Protein AF-A0A2A3SZX1-F1 (afdb_monomer)

Foldseek 3Di:
DPPDWDKDWDW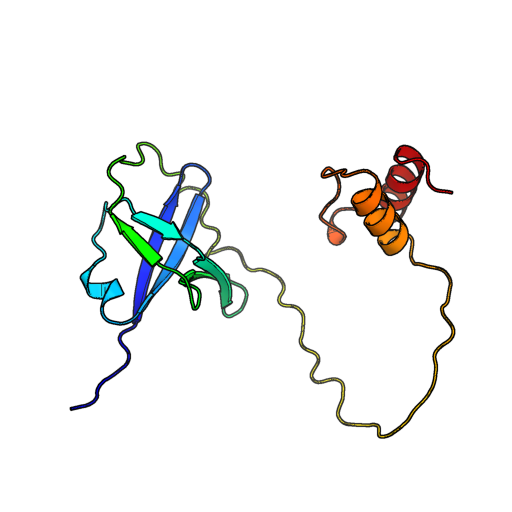DFAQVEIEIEIDIDVRVVVDDPQFDKDKDQWDWDQDQQFTYIYADPPMDIDGDPDGGPDGDHVDYRRPDGHDDDPPDPPDPDDDDDDDDDDDDDDLVRLLVVLCVVVVDDPDDDPVPADSVNSVVSCVVSPHD

Structure (mmCIF, N/CA/C/O backbone):
data_AF-A0A2A3SZX1-F1
#
_entry.id   AF-A0A2A3SZX1-F1
#
loop_
_atom_site.group_PDB
_atom_site.id
_atom_site.type_symbol
_atom_site.label_atom_id
_atom_site.label_alt_id
_atom_site.label_comp_id
_atom_site.label_asym_id
_atom_site.label_entity_id
_atom_site.label_seq_id
_atom_site.pdbx_PDB_ins_code
_atom_site.Cartn_x
_atom_site.Cartn_y
_atom_site.Cartn_z
_atom_site.occupancy
_atom_site.B_iso_or_equiv
_atom_site.auth_seq_id
_atom_site.auth_comp_id
_atom_site.auth_asym_id
_atom_site.auth_atom_id
_atom_site.pdbx_PDB_model_num
ATOM 1 N N . MET A 1 1 ? 15.954 5.224 24.414 1.00 40.31 1 MET A N 1
ATOM 2 C CA . MET A 1 1 ? 14.793 4.440 23.963 1.00 40.31 1 MET A CA 1
ATOM 3 C C . MET A 1 1 ? 14.817 4.562 22.467 1.00 40.31 1 MET A C 1
ATOM 5 O O . MET A 1 1 ? 14.771 5.684 21.977 1.00 40.31 1 MET A O 1
ATOM 9 N N . ASP A 1 2 ? 15.075 3.464 21.773 1.00 48.06 2 ASP A N 1
ATOM 10 C CA . ASP A 1 2 ? 15.105 3.470 20.320 1.00 48.06 2 ASP A CA 1
ATOM 11 C C . ASP A 1 2 ? 13.712 3.904 19.866 1.00 48.06 2 ASP A C 1
ATOM 13 O O . ASP A 1 2 ? 12.742 3.185 20.092 1.00 48.06 2 ASP A O 1
ATOM 17 N N . ASN A 1 3 ? 13.585 5.098 19.282 1.00 50.97 3 ASN A N 1
ATOM 18 C CA . ASN A 1 3 ? 12.372 5.504 18.568 1.00 50.97 3 ASN A CA 1
ATOM 19 C C . ASN A 1 3 ? 12.332 4.711 17.251 1.00 50.97 3 ASN A C 1
ATOM 21 O O . ASN A 1 3 ? 12.455 5.272 16.161 1.00 50.97 3 ASN A O 1
ATOM 25 N N . GLY A 1 4 ? 12.319 3.383 17.382 1.00 63.00 4 GLY A N 1
ATOM 26 C CA . GLY A 1 4 ? 12.406 2.425 16.303 1.00 63.00 4 GLY A CA 1
ATOM 27 C C . GLY A 1 4 ? 11.214 2.618 15.393 1.00 63.00 4 GLY A C 1
ATOM 28 O O . GLY A 1 4 ? 10.076 2.687 15.847 1.00 63.00 4 GLY A O 1
ATOM 29 N N . THR A 1 5 ? 11.490 2.745 14.104 1.00 80.00 5 THR A N 1
ATOM 30 C CA . THR A 1 5 ? 10.435 2.812 13.109 1.00 80.00 5 THR A CA 1
ATOM 31 C C . THR A 1 5 ? 9.696 1.479 13.111 1.00 80.00 5 THR A C 1
ATOM 33 O O . THR A 1 5 ? 10.282 0.449 12.776 1.00 80.00 5 THR A O 1
ATOM 36 N N . MET A 1 6 ? 8.436 1.493 13.542 1.00 87.88 6 MET A N 1
ATOM 37 C CA . MET A 1 6 ? 7.592 0.304 13.544 1.00 87.88 6 MET A CA 1
ATOM 38 C C . MET A 1 6 ? 6.995 0.141 12.155 1.00 87.88 6 MET A C 1
ATOM 40 O O . MET A 1 6 ? 6.475 1.098 11.583 1.00 87.88 6 MET A O 1
ATOM 44 N N . ILE A 1 7 ? 7.095 -1.067 11.614 1.00 91.56 7 ILE A N 1
ATOM 45 C CA . ILE A 1 7 ? 6.497 -1.428 10.334 1.00 91.56 7 ILE A CA 1
ATOM 46 C C . ILE A 1 7 ? 5.686 -2.687 10.572 1.00 91.56 7 ILE A C 1
ATOM 48 O O . ILE A 1 7 ? 6.198 -3.664 11.121 1.00 91.56 7 ILE A O 1
ATOM 52 N N . CYS A 1 8 ? 4.441 -2.669 10.134 1.00 92.69 8 CYS A N 1
ATOM 53 C CA . CYS A 1 8 ? 3.592 -3.843 10.090 1.00 92.69 8 CYS A CA 1
ATOM 54 C C . CYS A 1 8 ? 3.033 -3.997 8.678 1.00 92.69 8 CYS A C 1
ATOM 56 O O . CYS A 1 8 ? 2.902 -3.034 7.921 1.00 92.69 8 CYS A O 1
ATOM 58 N N . GLU A 1 9 ? 2.733 -5.234 8.312 1.00 94.19 9 GLU A N 1
ATOM 59 C CA . GLU A 1 9 ? 2.155 -5.567 7.019 1.00 94.19 9 GLU A CA 1
ATOM 60 C C . GLU A 1 9 ? 0.758 -6.139 7.231 1.00 94.19 9 GLU A C 1
ATOM 62 O O . GLU A 1 9 ? 0.526 -6.913 8.160 1.00 94.19 9 GLU A O 1
ATOM 67 N N . GLY A 1 10 ? -0.169 -5.753 6.359 1.00 94.56 10 GLY A N 1
ATOM 68 C CA . GLY A 1 10 ? -1.527 -6.275 6.342 1.00 94.56 10 GLY A CA 1
ATOM 69 C C . GLY A 1 10 ? -1.955 -6.616 4.924 1.00 94.56 10 GLY A C 1
ATOM 70 O O . GLY A 1 10 ? -1.587 -5.929 3.969 1.00 94.56 10 GLY A O 1
ATOM 71 N N . LEU A 1 11 ? -2.739 -7.683 4.789 1.00 95.44 11 LEU A N 1
ATOM 72 C CA . LEU A 1 11 ? -3.411 -7.996 3.536 1.00 95.44 11 LEU A CA 1
ATOM 73 C C . LEU A 1 11 ? -4.642 -7.095 3.418 1.00 95.44 11 LEU A C 1
ATOM 75 O O . LEU A 1 11 ? -5.555 -7.180 4.237 1.00 95.44 11 LEU A O 1
ATOM 79 N N . VAL A 1 12 ? -4.655 -6.231 2.408 1.00 94.75 12 VAL A N 1
ATOM 80 C CA . VAL A 1 12 ? -5.797 -5.367 2.090 1.00 94.75 12 VAL A CA 1
ATOM 81 C C . VAL A 1 12 ? -6.382 -5.786 0.750 1.00 94.75 12 VAL A C 1
ATOM 83 O O . VAL A 1 12 ? -5.667 -6.315 -0.101 1.00 94.75 12 VAL A O 1
ATOM 86 N N . GLY A 1 13 ? -7.676 -5.565 0.545 1.00 93.81 13 GLY A N 1
ATOM 87 C CA . GLY A 1 13 ? -8.317 -5.932 -0.709 1.00 93.81 13 GLY A CA 1
ATOM 88 C C . GLY A 1 13 ? -9.681 -5.303 -0.910 1.00 93.81 13 GLY A C 1
ATOM 89 O O . GLY A 1 13 ? -10.288 -4.779 0.024 1.00 93.81 13 GLY A O 1
ATOM 90 N N . ASP A 1 14 ? -10.126 -5.376 -2.155 1.00 92.81 14 ASP A N 1
ATOM 91 C CA . ASP A 1 14 ? -11.404 -4.881 -2.652 1.00 92.81 14 ASP A CA 1
ATOM 92 C C . ASP A 1 14 ? -12.065 -5.941 -3.556 1.00 92.81 14 ASP A C 1
ATOM 94 O O . ASP A 1 14 ? -11.666 -7.114 -3.585 1.00 92.81 14 ASP A O 1
ATOM 98 N N . GLU A 1 15 ? -13.092 -5.551 -4.308 1.00 92.88 15 GLU A N 1
ATOM 99 C CA . GLU A 1 15 ? -13.777 -6.426 -5.260 1.00 92.88 15 GLU A CA 1
ATOM 100 C C . GLU A 1 15 ? -12.879 -6.941 -6.406 1.00 92.88 15 GLU A C 1
ATOM 102 O O . GLU A 1 15 ? -13.228 -7.916 -7.082 1.00 92.88 15 GLU A O 1
ATOM 107 N N . THR A 1 16 ? -11.723 -6.313 -6.638 1.00 92.12 16 THR A N 1
ATOM 108 C CA . THR A 1 16 ? -10.806 -6.626 -7.740 1.00 92.12 16 THR A CA 1
ATOM 109 C C . THR A 1 16 ? -9.724 -7.614 -7.316 1.00 92.12 16 THR A C 1
ATOM 111 O O . THR A 1 16 ? -9.367 -8.502 -8.099 1.00 92.12 16 THR A O 1
ATOM 114 N N . GLY A 1 17 ? -9.211 -7.493 -6.093 1.00 93.06 17 GLY A N 1
ATOM 115 C CA . GLY A 1 17 ? -8.166 -8.375 -5.586 1.00 93.06 17 GLY A CA 1
ATOM 116 C C . GLY A 1 17 ? -7.623 -7.963 -4.224 1.00 93.06 17 GLY A C 1
ATOM 117 O O . GLY A 1 17 ? -8.147 -7.075 -3.556 1.00 93.06 17 GLY A O 1
ATOM 118 N N . THR A 1 18 ? -6.532 -8.609 -3.828 1.00 96.25 18 THR A N 1
ATOM 119 C CA . THR A 1 18 ? -5.795 -8.341 -2.597 1.00 96.25 18 THR A CA 1
ATOM 120 C C . THR A 1 18 ? -4.346 -7.961 -2.888 1.00 96.25 18 THR A C 1
ATOM 122 O O . THR A 1 18 ? -3.776 -8.271 -3.940 1.00 96.25 18 THR A O 1
ATOM 125 N N . VAL A 1 19 ? -3.739 -7.235 -1.956 1.00 96.38 19 VAL A N 1
ATOM 126 C CA . VAL A 1 19 ? -2.343 -6.804 -2.008 1.00 96.38 19 VAL A CA 1
ATOM 127 C C . VAL A 1 19 ? -1.840 -6.548 -0.591 1.00 96.38 19 VAL A C 1
ATOM 129 O O . VAL A 1 19 ? -2.585 -6.112 0.284 1.00 96.38 19 VAL A O 1
ATOM 132 N N . ILE A 1 20 ? -0.559 -6.810 -0.348 1.00 96.75 20 ILE A N 1
ATOM 133 C CA . ILE A 1 20 ? 0.075 -6.469 0.924 1.00 96.75 20 ILE A CA 1
ATOM 134 C C . ILE A 1 20 ? 0.315 -4.957 0.985 1.00 96.75 20 ILE A C 1
ATOM 136 O O . ILE A 1 20 ? 0.969 -4.377 0.109 1.00 96.75 20 ILE A O 1
ATOM 140 N N . MET A 1 21 ? -0.183 -4.334 2.049 1.00 96.00 21 MET A N 1
ATOM 141 C CA . MET A 1 21 ? 0.092 -2.948 2.406 1.00 96.00 21 MET A CA 1
ATOM 142 C C . MET A 1 21 ? 1.014 -2.887 3.626 1.00 96.00 21 MET A C 1
ATOM 144 O O . MET A 1 21 ? 0.819 -3.612 4.600 1.00 96.00 21 MET A O 1
ATOM 148 N N . SER A 1 22 ? 2.013 -2.010 3.566 1.00 94.75 22 SER A N 1
ATOM 149 C CA . SER A 1 22 ? 2.903 -1.704 4.684 1.00 94.75 22 SER A CA 1
ATOM 150 C C . SER A 1 22 ? 2.426 -0.439 5.396 1.00 94.75 22 SER A C 1
ATOM 152 O O . SER A 1 22 ? 2.274 0.610 4.760 1.00 94.75 22 SER A O 1
ATOM 154 N N . PHE A 1 23 ? 2.247 -0.539 6.709 1.00 93.81 23 PHE A N 1
ATOM 155 C CA . PHE A 1 23 ? 1.856 0.546 7.605 1.00 93.81 23 PHE A CA 1
ATOM 156 C C . PHE A 1 23 ? 3.031 0.925 8.507 1.00 93.81 23 PHE A C 1
ATOM 158 O O . PHE A 1 23 ? 3.850 0.072 8.866 1.00 93.81 23 PHE A O 1
ATOM 165 N N . TRP A 1 24 ? 3.117 2.203 8.865 1.00 92.06 24 TRP A N 1
ATOM 166 C CA . TRP A 1 24 ? 4.242 2.773 9.600 1.00 92.06 24 TRP A CA 1
ATOM 167 C C . TRP A 1 24 ? 3.805 3.423 10.914 1.00 92.06 24 TRP A C 1
ATOM 169 O O . TRP A 1 24 ? 2.888 4.241 10.938 1.00 92.06 24 TRP A O 1
ATOM 179 N N . ASN A 1 25 ? 4.537 3.135 11.993 1.00 91.62 25 ASN A N 1
ATOM 180 C CA . ASN A 1 25 ? 4.369 3.741 13.319 1.00 91.62 25 ASN A CA 1
ATOM 181 C C . ASN A 1 25 ? 2.900 3.706 13.783 1.00 91.62 25 ASN A C 1
ATOM 183 O O . ASN A 1 25 ? 2.321 2.628 13.882 1.00 91.62 25 ASN A O 1
ATOM 187 N N . ASP A 1 26 ? 2.297 4.872 14.012 1.00 90.81 26 ASP A N 1
ATOM 188 C CA . ASP A 1 26 ? 0.918 5.056 14.475 1.00 90.81 26 ASP A CA 1
ATOM 189 C C . ASP A 1 26 ? -0.124 4.391 13.555 1.00 90.81 26 ASP A C 1
ATOM 191 O O . ASP A 1 26 ? -1.206 4.013 14.002 1.00 90.81 26 ASP A O 1
ATOM 195 N N . GLU A 1 27 ? 0.186 4.203 12.266 1.00 90.56 27 GLU A N 1
ATOM 196 C CA . GLU A 1 27 ? -0.700 3.496 11.335 1.00 90.56 27 GLU A CA 1
ATOM 197 C C . GLU A 1 27 ? -0.898 2.035 11.752 1.00 90.56 27 GLU A C 1
ATOM 199 O O . GLU A 1 27 ? -1.991 1.506 11.575 1.00 90.56 27 GLU A O 1
ATOM 204 N N . CYS A 1 28 ? 0.121 1.405 12.348 1.00 91.94 28 CYS A N 1
ATOM 205 C CA . CYS A 1 28 ? 0.036 0.034 12.848 1.00 91.94 28 CYS A CA 1
ATOM 206 C C . CYS A 1 28 ? -0.908 -0.114 14.036 1.00 91.94 28 CYS A C 1
ATOM 208 O O . CYS A 1 28 ? -1.499 -1.173 14.213 1.00 91.94 28 CYS A O 1
ATOM 210 N N . GLU A 1 29 ? -1.054 0.937 14.839 1.00 90.06 29 GLU A N 1
ATOM 211 C CA . GLU A 1 29 ? -1.988 0.952 15.965 1.00 90.06 29 GLU A CA 1
ATOM 212 C C . GLU A 1 29 ? -3.419 1.262 15.507 1.00 90.06 29 GLU A C 1
ATOM 214 O O . GLU A 1 29 ? -4.382 0.897 16.175 1.00 90.06 29 GLU A O 1
ATOM 219 N N . ALA A 1 30 ? -3.570 1.932 14.360 1.00 88.81 30 ALA A N 1
ATOM 220 C CA . ALA A 1 30 ? -4.864 2.339 13.822 1.00 88.81 30 ALA A CA 1
ATOM 221 C C . ALA A 1 30 ? -5.567 1.256 12.983 1.00 88.81 30 ALA A C 1
ATOM 223 O O . ALA A 1 30 ? -6.768 1.383 12.722 1.00 88.81 30 ALA A O 1
ATOM 224 N N . VAL A 1 31 ? -4.841 0.235 12.518 1.00 90.81 31 VAL A N 1
ATOM 225 C CA . VAL A 1 31 ? -5.392 -0.843 11.684 1.00 90.81 31 VAL A CA 1
ATOM 226 C C . VAL A 1 31 ? -5.769 -2.073 12.498 1.00 90.81 31 VAL A C 1
ATOM 228 O O . VAL A 1 31 ? -5.057 -2.498 13.399 1.00 90.81 31 VAL A O 1
ATOM 231 N N . GLU A 1 32 ? -6.890 -2.685 12.122 1.00 90.88 32 GLU A N 1
ATOM 232 C CA . GLU A 1 32 ? -7.403 -3.916 12.720 1.00 90.88 32 GLU A CA 1
ATOM 233 C C . GLU A 1 32 ? -7.950 -4.837 11.623 1.00 90.88 32 GLU A C 1
ATOM 235 O O . GLU A 1 32 ? -8.369 -4.385 10.553 1.00 90.88 32 GLU A O 1
ATOM 240 N N . ASN A 1 33 ? -7.986 -6.143 11.890 1.00 90.88 33 ASN A N 1
ATOM 241 C CA . ASN A 1 33 ? -8.563 -7.107 10.954 1.00 90.88 33 ASN A CA 1
ATOM 242 C C . ASN A 1 33 ? -10.059 -6.833 10.736 1.00 90.88 33 ASN A C 1
ATOM 244 O O . ASN A 1 33 ? -10.812 -6.637 11.688 1.00 90.88 33 ASN A O 1
ATOM 248 N N . GLY A 1 34 ? -10.494 -6.850 9.474 1.00 89.19 34 GLY A N 1
ATOM 249 C CA . GLY A 1 34 ? -11.880 -6.554 9.093 1.00 89.19 34 GLY A CA 1
ATOM 250 C C . GLY A 1 34 ? -12.225 -5.060 9.058 1.00 89.19 34 GLY A C 1
ATOM 251 O O . GLY A 1 34 ? -13.372 -4.702 8.792 1.00 89.19 34 GLY A O 1
ATOM 252 N N . LEU A 1 35 ? -11.255 -4.173 9.300 1.00 90.31 35 LEU A N 1
ATOM 253 C CA . LEU A 1 35 ? -11.444 -2.736 9.168 1.00 90.31 35 LEU A CA 1
ATOM 254 C C . LEU A 1 35 ? -11.505 -2.326 7.692 1.00 90.31 35 LEU A C 1
ATOM 256 O O . LEU A 1 35 ? -10.581 -2.583 6.925 1.00 90.31 35 LEU A O 1
ATOM 260 N N . THR A 1 36 ? -12.554 -1.601 7.307 1.00 93.19 36 THR A N 1
ATOM 261 C CA . THR A 1 36 ? -12.588 -0.913 6.012 1.00 93.19 36 THR A CA 1
ATOM 262 C C . THR A 1 36 ? -11.954 0.469 6.141 1.00 93.19 36 THR A C 1
ATOM 264 O O . THR A 1 36 ? -12.350 1.276 6.990 1.00 93.19 36 THR A O 1
ATOM 267 N N . ILE A 1 37 ? -10.963 0.744 5.294 1.00 93.00 37 ILE A N 1
ATOM 268 C CA . ILE A 1 37 ? -10.190 1.986 5.303 1.00 93.00 37 ILE A CA 1
ATOM 269 C C . ILE A 1 37 ? -10.284 2.703 3.957 1.00 93.00 37 ILE A C 1
ATOM 271 O O . ILE A 1 37 ? -10.153 2.093 2.902 1.00 93.00 37 ILE A O 1
ATOM 275 N N . ASP A 1 38 ? -10.456 4.020 4.009 1.00 93.00 38 ASP A N 1
ATOM 276 C CA . ASP A 1 38 ? -10.324 4.903 2.859 1.00 93.00 38 ASP A CA 1
ATOM 277 C C . ASP A 1 38 ? -8.879 5.402 2.795 1.00 93.00 38 ASP A C 1
ATOM 279 O O . ASP A 1 38 ? -8.388 6.077 3.710 1.00 93.00 38 ASP A O 1
ATOM 283 N N . LEU A 1 39 ? -8.201 5.085 1.695 1.00 93.62 39 LEU A N 1
ATOM 284 C CA . LEU A 1 39 ? -6.829 5.501 1.433 1.00 93.62 39 LEU A CA 1
ATOM 285 C C . LEU A 1 39 ? -6.802 6.689 0.469 1.00 93.62 39 LEU A C 1
ATOM 287 O O . LEU A 1 39 ? -7.472 6.700 -0.562 1.00 93.62 39 LEU A O 1
ATOM 291 N N . LYS A 1 40 ? -5.972 7.688 0.772 1.00 95.31 40 LYS A N 1
ATOM 292 C CA . LYS A 1 40 ? -5.700 8.832 -0.108 1.00 95.31 40 LYS A CA 1
ATOM 293 C C . LYS A 1 40 ? -4.202 8.933 -0.370 1.00 95.31 40 LYS A C 1
ATOM 295 O O . LYS A 1 40 ? -3.436 8.787 0.572 1.00 95.31 40 LYS A O 1
ATOM 300 N N . ASP A 1 41 ? -3.804 9.209 -1.619 1.00 94.81 41 ASP A N 1
ATOM 301 C CA . ASP A 1 41 ? -2.394 9.283 -2.078 1.00 94.81 41 ASP A CA 1
ATOM 302 C C . ASP A 1 41 ? -1.556 8.068 -1.625 1.00 94.81 41 ASP A C 1
ATOM 304 O O . ASP A 1 41 ? -0.403 8.199 -1.220 1.00 94.81 41 ASP A O 1
ATOM 308 N N . ALA A 1 42 ? -2.144 6.868 -1.678 1.00 95.06 42 ALA A N 1
ATOM 309 C CA . ALA A 1 42 ? -1.403 5.619 -1.536 1.00 95.06 42 ALA A CA 1
ATOM 310 C C . ALA A 1 42 ? -0.611 5.325 -2.819 1.00 95.06 42 ALA A C 1
ATOM 312 O O . ALA A 1 42 ? -1.018 5.698 -3.923 1.00 95.06 42 ALA A O 1
ATOM 313 N N . ARG A 1 43 ? 0.536 4.663 -2.679 1.00 94.31 43 ARG A N 1
ATOM 314 C CA . ARG A 1 43 ? 1.436 4.325 -3.785 1.00 94.31 43 ARG A CA 1
ATOM 315 C C . ARG A 1 43 ? 1.669 2.831 -3.843 1.00 94.31 43 ARG A C 1
ATOM 317 O O . ARG A 1 43 ? 1.937 2.212 -2.819 1.00 94.31 43 ARG A O 1
ATOM 324 N N . ALA A 1 44 ? 1.621 2.294 -5.057 1.00 93.62 44 ALA A N 1
ATOM 325 C CA . ALA A 1 44 ? 2.086 0.952 -5.354 1.00 93.62 44 ALA A CA 1
ATOM 326 C C . ALA A 1 44 ? 3.584 0.996 -5.682 1.00 93.62 44 ALA A C 1
ATOM 328 O O . ALA A 1 44 ? 4.026 1.784 -6.519 1.00 93.62 44 ALA A O 1
ATOM 329 N N . ASN A 1 45 ? 4.355 0.146 -5.016 1.00 91.81 45 ASN A N 1
ATOM 330 C CA . ASN A 1 45 ? 5.787 -0.029 -5.205 1.00 91.81 45 ASN A CA 1
ATOM 331 C C . ASN A 1 45 ? 6.083 -1.503 -5.492 1.00 91.81 45 ASN A C 1
ATOM 333 O O . ASN A 1 45 ? 5.359 -2.387 -5.037 1.00 91.81 45 ASN A O 1
ATOM 337 N N . LEU A 1 46 ? 7.176 -1.771 -6.205 1.00 91.81 46 LEU A N 1
ATOM 338 C CA . LEU A 1 46 ? 7.697 -3.125 -6.375 1.00 91.81 46 LEU A CA 1
ATOM 339 C C . LEU A 1 46 ? 8.837 -3.351 -5.382 1.00 91.81 46 LEU A C 1
ATOM 341 O O . LEU A 1 46 ? 9.879 -2.699 -5.456 1.00 91.81 46 LEU A O 1
ATOM 345 N N . VAL A 1 4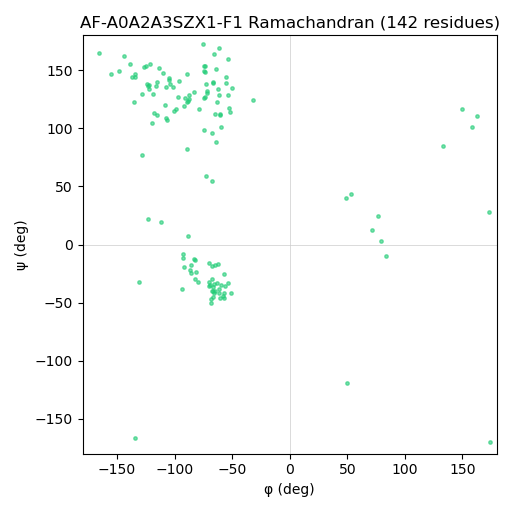7 ? 8.647 -4.286 -4.457 1.00 89.31 47 VAL A N 1
ATOM 346 C CA . VAL A 1 47 ? 9.661 -4.723 -3.499 1.00 89.31 47 VAL A CA 1
ATOM 347 C C . VAL A 1 47 ? 10.115 -6.112 -3.919 1.00 89.31 47 VAL A C 1
ATOM 349 O O . VAL A 1 47 ? 9.372 -7.079 -3.795 1.00 89.31 47 VAL A O 1
ATOM 352 N N . ARG A 1 48 ? 11.349 -6.205 -4.435 1.00 88.12 48 ARG A N 1
ATOM 353 C CA . ARG A 1 48 ? 11.939 -7.465 -4.933 1.00 88.12 48 ARG A CA 1
ATOM 354 C C . ARG A 1 48 ? 11.051 -8.168 -5.972 1.00 88.12 48 ARG A C 1
ATOM 356 O O . ARG A 1 48 ? 10.859 -9.369 -5.897 1.00 88.12 48 ARG A O 1
ATOM 363 N N . GLY A 1 49 ? 10.489 -7.402 -6.906 1.00 90.25 49 GLY A N 1
ATOM 364 C CA . GLY A 1 49 ? 9.607 -7.928 -7.952 1.00 90.25 49 GLY A CA 1
ATOM 365 C C . GLY A 1 49 ? 8.147 -8.093 -7.533 1.00 90.25 49 GLY A C 1
ATOM 366 O O . GLY A 1 49 ? 7.308 -8.261 -8.401 1.00 90.25 49 GLY A O 1
ATOM 367 N N . HIS A 1 50 ? 7.800 -7.955 -6.254 1.00 93.00 50 HIS A N 1
ATOM 368 C CA . HIS A 1 50 ? 6.421 -8.113 -5.792 1.00 93.00 50 HIS A CA 1
ATOM 369 C C . HIS A 1 50 ? 5.764 -6.778 -5.472 1.00 93.00 50 HIS A C 1
ATOM 371 O O . HIS A 1 50 ? 6.393 -5.885 -4.897 1.00 93.00 50 HIS A O 1
ATOM 377 N N . MET A 1 51 ? 4.481 -6.636 -5.796 1.00 94.00 51 MET A N 1
ATOM 378 C CA . MET A 1 51 ? 3.764 -5.400 -5.507 1.00 94.00 51 MET A CA 1
ATOM 379 C C . MET A 1 51 ? 3.476 -5.244 -4.009 1.00 94.00 51 MET A C 1
ATOM 381 O O . MET A 1 51 ? 3.092 -6.190 -3.317 1.00 94.00 51 MET A O 1
ATOM 385 N N . ARG A 1 52 ? 3.667 -4.024 -3.513 1.00 95.50 52 ARG A N 1
ATOM 386 C CA . ARG A 1 52 ? 3.348 -3.571 -2.158 1.00 95.50 52 ARG A CA 1
ATOM 387 C C . ARG A 1 52 ? 2.702 -2.197 -2.224 1.00 95.50 52 ARG A C 1
ATOM 389 O O . ARG A 1 52 ? 3.098 -1.376 -3.051 1.00 95.50 52 ARG A O 1
ATOM 396 N N . ILE A 1 53 ? 1.746 -1.925 -1.344 1.00 95.94 53 ILE A N 1
ATOM 397 C CA . ILE A 1 53 ? 1.156 -0.590 -1.193 1.00 95.94 53 ILE A CA 1
ATOM 398 C C . ILE A 1 53 ? 1.684 0.070 0.081 1.00 95.94 53 ILE A C 1
ATOM 400 O O . ILE A 1 53 ? 1.894 -0.588 1.093 1.00 95.94 53 ILE A O 1
ATOM 404 N N . SER A 1 54 ? 1.900 1.380 0.045 1.00 95.12 54 SER A N 1
ATOM 405 C CA . SER A 1 54 ? 2.146 2.190 1.240 1.00 95.12 54 SER A CA 1
ATOM 406 C C . SER A 1 54 ? 1.509 3.567 1.083 1.00 95.12 54 SER A C 1
ATOM 408 O O . SER A 1 54 ? 1.231 4.009 -0.037 1.00 95.12 54 SER A O 1
ATOM 410 N N . LEU A 1 55 ? 1.313 4.295 2.181 1.00 94.94 55 LEU A N 1
ATOM 411 C CA . LEU A 1 55 ? 0.911 5.696 2.084 1.00 94.94 55 LEU A CA 1
ATOM 412 C C . LEU A 1 55 ? 2.032 6.548 1.470 1.00 94.94 55 LEU A C 1
ATOM 414 O O . LEU A 1 55 ? 3.222 6.351 1.721 1.00 94.94 55 LEU A O 1
ATOM 418 N N . GLY A 1 56 ? 1.648 7.481 0.600 1.00 91.50 56 GLY A N 1
ATOM 419 C CA . GLY A 1 56 ? 2.545 8.492 0.061 1.00 91.50 56 GLY A CA 1
ATOM 420 C C . GLY A 1 56 ? 2.848 9.588 1.084 1.00 91.50 56 GLY A C 1
ATOM 421 O O . GLY A 1 56 ? 2.228 9.684 2.136 1.00 91.50 56 GLY A O 1
ATOM 422 N N . LYS A 1 57 ? 3.779 10.486 0.742 1.00 89.62 57 LYS A N 1
ATOM 423 C CA . LYS A 1 57 ? 4.174 11.630 1.592 1.00 89.62 57 LYS A CA 1
ATOM 424 C C . LYS A 1 57 ? 2.996 12.516 2.035 1.00 89.62 57 LYS A C 1
ATOM 426 O O . LYS A 1 57 ? 3.054 13.113 3.105 1.00 89.62 57 LYS A O 1
ATOM 431 N N . HIS A 1 58 ? 1.972 12.646 1.194 1.00 93.19 58 HIS A N 1
ATOM 432 C CA . HIS A 1 58 ? 0.745 13.390 1.497 1.00 93.19 58 HIS A CA 1
ATOM 433 C C . HIS A 1 58 ? -0.455 12.447 1.631 1.00 93.19 58 HIS A C 1
ATOM 435 O O . HIS A 1 58 ? -1.608 12.869 1.503 1.00 93.19 58 HIS A O 1
ATOM 441 N N . GLY A 1 59 ? -0.160 11.167 1.855 1.00 92.81 59 GLY A N 1
ATOM 442 C CA . GLY A 1 59 ? -1.139 10.127 2.030 1.00 92.81 59 GLY A CA 1
ATOM 443 C C . GLY A 1 59 ? -1.817 10.216 3.382 1.00 92.81 59 GLY A C 1
ATOM 444 O O . GLY A 1 59 ? -1.284 10.759 4.347 1.00 92.81 59 GLY A O 1
ATOM 445 N N . SER A 1 60 ? -3.037 9.705 3.432 1.00 93.19 60 SER A N 1
ATOM 446 C CA . SER A 1 60 ? -3.770 9.562 4.684 1.00 93.19 60 SER A CA 1
ATOM 447 C C . SER A 1 60 ? -4.677 8.349 4.605 1.00 93.19 60 SER A C 1
ATOM 449 O O . SER A 1 60 ? -5.185 8.023 3.530 1.00 93.19 60 SER A O 1
ATOM 451 N N . MET A 1 61 ? -4.896 7.731 5.756 1.00 93.75 61 MET A N 1
ATOM 452 C CA . MET A 1 61 ? -5.821 6.626 5.953 1.00 93.75 61 MET A CA 1
ATOM 453 C C . MET A 1 61 ? -6.918 7.077 6.913 1.00 93.75 61 MET A C 1
ATOM 455 O O . MET A 1 61 ? -6.644 7.744 7.914 1.00 93.75 61 MET A O 1
ATOM 459 N N . LYS A 1 62 ? -8.170 6.742 6.605 1.00 93.19 62 LYS A N 1
ATOM 460 C CA . LYS A 1 62 ? -9.316 6.993 7.485 1.00 93.19 62 LYS A CA 1
ATOM 461 C C . LYS A 1 62 ? -10.185 5.754 7.562 1.00 93.19 62 LYS A C 1
ATOM 463 O O . LYS A 1 62 ? -10.340 5.053 6.574 1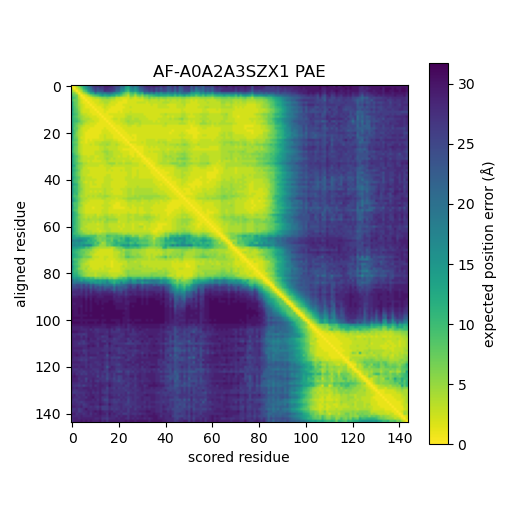.00 93.19 62 LYS A O 1
ATOM 468 N N . LYS A 1 63 ? -10.804 5.520 8.716 1.00 91.75 63 LYS A N 1
ATOM 469 C CA . LYS A 1 63 ? -11.840 4.493 8.840 1.00 91.75 63 LYS A CA 1
ATOM 470 C C . LYS A 1 63 ? -13.027 4.869 7.955 1.00 91.75 63 LYS A C 1
ATOM 472 O O . LYS A 1 63 ? -13.595 5.953 8.121 1.00 91.75 63 LYS A O 1
ATOM 477 N N . SER A 1 64 ? -13.380 3.981 7.033 1.00 89.62 64 SER A N 1
ATOM 478 C CA . SER A 1 64 ? -14.549 4.170 6.184 1.00 89.62 64 SER A CA 1
ATOM 479 C C . SER A 1 64 ? -15.823 3.937 6.995 1.00 89.62 64 SER A C 1
ATOM 481 O O . SER A 1 64 ? -15.846 3.154 7.948 1.00 89.62 64 SER A O 1
ATOM 483 N N . LYS A 1 65 ? -16.894 4.651 6.642 1.00 82.62 65 LYS A N 1
ATOM 484 C CA . LYS A 1 65 ? -18.230 4.436 7.231 1.00 82.62 65 LYS A CA 1
ATOM 485 C C . LYS A 1 65 ? -19.002 3.340 6.499 1.00 82.62 65 LYS A C 1
ATOM 487 O O . LYS A 1 65 ? -19.907 2.747 7.074 1.00 82.62 65 LYS A O 1
ATOM 492 N N . SER A 1 66 ? -18.653 3.116 5.239 1.00 77.44 66 SER A N 1
ATOM 493 C CA . SER A 1 66 ? -19.159 2.046 4.390 1.00 77.44 66 SER A CA 1
ATOM 494 C C . SER A 1 66 ? -18.246 0.836 4.524 1.00 77.44 66 SER A C 1
ATOM 496 O O . SER A 1 66 ? -17.038 0.961 4.345 1.00 77.44 66 SER A O 1
ATOM 498 N N . GLY A 1 67 ? -18.820 -0.319 4.852 1.00 74.88 67 GLY A N 1
ATOM 499 C CA . GLY A 1 67 ? -18.103 -1.586 4.758 1.00 74.88 67 GLY A CA 1
ATOM 500 C C . GLY A 1 67 ? -17.962 -2.020 3.300 1.00 74.88 67 GLY A C 1
ATOM 501 O O . GLY A 1 67 ? -18.795 -1.667 2.464 1.00 74.88 67 GLY A O 1
ATOM 502 N N . LEU A 1 68 ? -16.924 -2.798 3.009 1.00 76.12 68 LEU A N 1
ATOM 503 C CA . LEU A 1 68 ? -16.841 -3.568 1.769 1.00 76.12 68 LEU A CA 1
ATOM 504 C C . LEU A 1 68 ? -17.489 -4.936 2.002 1.00 76.12 68 LEU A C 1
ATOM 506 O O . LEU A 1 68 ? -17.097 -5.660 2.913 1.00 76.12 68 LEU A O 1
ATOM 510 N N . GLU A 1 69 ? -18.494 -5.278 1.196 1.00 73.94 69 GLU A N 1
ATOM 511 C CA . GLU A 1 69 ? -19.234 -6.543 1.334 1.00 73.94 69 GLU A CA 1
ATOM 512 C C . GLU A 1 69 ? -18.569 -7.708 0.592 1.00 73.94 69 GLU A C 1
ATOM 514 O O . GLU A 1 69 ? -18.825 -8.868 0.903 1.00 73.94 69 GLU A O 1
ATOM 519 N N . THR A 1 70 ? -17.732 -7.430 -0.410 1.00 85.69 70 THR A N 1
ATOM 520 C CA . THR A 1 70 ? -17.100 -8.459 -1.245 1.00 85.69 70 THR A CA 1
ATOM 521 C C . THR A 1 70 ? -15.628 -8.142 -1.447 1.00 85.69 70 THR A C 1
ATOM 523 O O . THR A 1 70 ? -15.288 -7.083 -1.964 1.00 85.69 70 THR A O 1
ATOM 526 N N . ILE A 1 71 ? -14.765 -9.085 -1.066 1.00 90.56 71 ILE A N 1
ATOM 527 C CA . ILE A 1 71 ? -13.320 -9.025 -1.295 1.00 90.56 71 ILE A CA 1
ATOM 528 C C . ILE A 1 71 ? -12.935 -10.218 -2.162 1.00 90.56 71 ILE A C 1
ATOM 530 O O . ILE A 1 71 ? -13.297 -11.361 -1.866 1.00 90.56 71 ILE A O 1
ATOM 534 N N . LYS A 1 72 ? -12.201 -9.972 -3.247 1.00 91.00 72 LYS A N 1
ATOM 535 C CA . LYS A 1 72 ? -11.763 -11.035 -4.154 1.00 91.00 72 LYS A CA 1
ATOM 536 C C . LYS A 1 72 ? -10.415 -11.610 -3.724 1.00 91.00 72 LYS A C 1
ATOM 538 O O . LYS A 1 72 ? -9.374 -11.302 -4.294 1.00 91.00 72 LYS A O 1
ATOM 543 N N . GLU A 1 73 ? -10.443 -12.529 -2.767 1.00 89.38 73 GLU A N 1
ATOM 544 C CA . GLU A 1 73 ? -9.228 -13.163 -2.223 1.00 89.38 73 GLU A CA 1
ATOM 545 C C . GLU A 1 73 ? -8.493 -14.081 -3.216 1.00 89.38 73 GLU A C 1
ATOM 547 O O . GLU A 1 73 ? -7.306 -14.345 -3.052 1.00 89.38 73 GLU A O 1
ATOM 552 N N . SER A 1 74 ? -9.158 -14.533 -4.286 1.00 90.06 74 SER A N 1
ATOM 553 C CA . SER A 1 74 ? -8.554 -15.409 -5.306 1.00 90.06 74 SER A CA 1
ATOM 554 C C . SER A 1 74 ? -7.422 -14.759 -6.113 1.00 90.06 74 SER A C 1
ATOM 556 O O . SER A 1 74 ? -6.694 -15.460 -6.811 1.00 90.06 74 SER A O 1
ATOM 558 N N . ILE A 1 75 ? -7.323 -13.426 -6.095 1.00 91.69 75 ILE A N 1
ATOM 559 C CA . ILE A 1 75 ? -6.309 -12.671 -6.835 1.00 91.69 75 ILE A CA 1
ATOM 560 C C . ILE A 1 75 ? -5.487 -11.890 -5.824 1.00 91.69 75 ILE A C 1
ATOM 562 O O . ILE A 1 75 ? -5.948 -10.863 -5.341 1.00 91.69 75 ILE A O 1
ATOM 566 N N . ASN A 1 76 ? -4.265 -12.345 -5.554 1.00 93.62 76 ASN A N 1
ATOM 567 C CA . ASN A 1 76 ? -3.307 -11.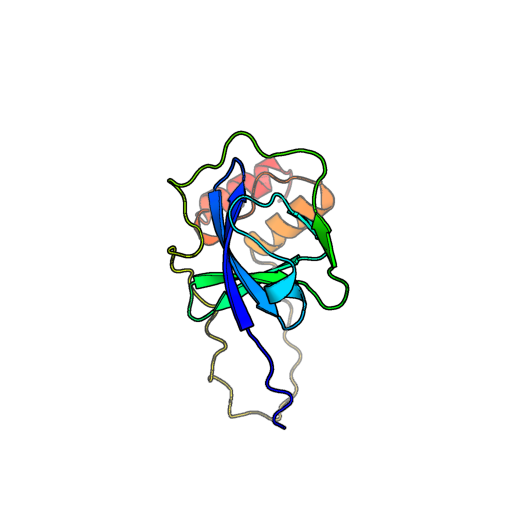605 -4.745 1.00 93.62 76 ASN A CA 1
ATOM 568 C C . ASN A 1 76 ? -2.202 -11.026 -5.6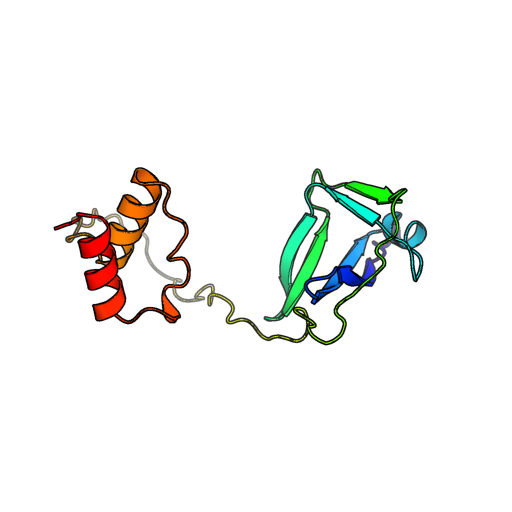33 1.00 93.62 76 ASN A C 1
ATOM 570 O O . ASN A 1 76 ? -1.316 -11.733 -6.112 1.00 93.62 76 ASN A O 1
ATOM 574 N N . LEU A 1 77 ? -2.233 -9.712 -5.834 1.00 92.19 77 LEU A N 1
ATOM 575 C CA . LEU A 1 77 ? -1.267 -9.004 -6.671 1.00 92.19 77 LEU A CA 1
ATOM 576 C C . LEU A 1 77 ? 0.130 -8.952 -6.034 1.00 92.19 77 LEU A C 1
ATOM 578 O O . LEU A 1 77 ? 1.114 -8.654 -6.703 1.00 92.19 77 LEU A O 1
ATOM 582 N N . SER A 1 78 ? 0.227 -9.230 -4.735 1.00 92.88 78 SER A N 1
ATOM 583 C CA . SER A 1 78 ? 1.494 -9.238 -4.009 1.00 92.88 78 SER A CA 1
ATOM 584 C C . SER A 1 78 ? 2.276 -10.551 -4.140 1.00 92.88 78 SER A C 1
ATOM 586 O O . SER A 1 78 ? 3.467 -10.552 -3.826 1.00 92.88 78 SER A O 1
ATOM 588 N N . ASP A 1 79 ? 1.642 -11.611 -4.656 1.00 91.81 79 ASP A N 1
ATOM 589 C CA . ASP A 1 79 ? 2.272 -12.908 -4.955 1.00 91.81 79 ASP A CA 1
ATOM 590 C C . ASP A 1 79 ? 2.789 -12.983 -6.398 1.00 91.81 79 ASP A C 1
ATOM 592 O O . ASP A 1 79 ? 3.659 -13.793 -6.718 1.00 91.81 79 ASP A O 1
ATOM 596 N N . ILE A 1 80 ? 2.282 -12.114 -7.276 1.00 91.06 80 ILE A N 1
ATOM 597 C CA . ILE A 1 80 ? 2.724 -12.020 -8.666 1.00 91.06 80 ILE A CA 1
ATOM 598 C C . ILE A 1 80 ? 4.125 -11.398 -8.694 1.00 91.06 80 ILE A C 1
ATOM 600 O O . ILE A 1 80 ? 4.377 -10.366 -8.065 1.00 91.06 80 ILE A O 1
ATOM 604 N N . GLU A 1 81 ? 5.041 -12.039 -9.418 1.00 91.44 81 GLU A N 1
ATOM 605 C CA . GLU A 1 81 ? 6.361 -11.488 -9.708 1.00 91.44 81 GLU A CA 1
ATOM 606 C C . GLU A 1 81 ? 6.289 -10.645 -10.983 1.00 91.44 81 GLU A C 1
ATOM 608 O O . GLU A 1 81 ? 5.874 -11.106 -12.047 1.00 91.44 81 GLU A O 1
ATOM 613 N N . TYR A 1 82 ? 6.690 -9.387 -10.862 1.00 87.75 82 TYR A N 1
ATOM 614 C CA . TYR A 1 82 ? 6.771 -8.429 -11.948 1.00 87.75 82 TYR A CA 1
ATOM 615 C C . TYR A 1 82 ? 8.228 -8.243 -12.349 1.00 87.75 82 TYR A C 1
ATOM 617 O O . TYR A 1 82 ? 9.113 -8.093 -11.498 1.00 87.75 82 TYR A O 1
ATOM 625 N N . GLU A 1 83 ? 8.480 -8.178 -13.657 1.00 84.69 83 GLU A N 1
ATOM 626 C CA . GLU A 1 83 ? 9.801 -7.828 -14.158 1.00 84.69 83 GLU A CA 1
ATOM 627 C C . GLU A 1 83 ? 10.184 -6.429 -13.673 1.00 84.69 83 GLU A C 1
ATOM 629 O O . GLU A 1 83 ? 9.605 -5.411 -14.058 1.00 84.69 83 GLU A O 1
ATOM 634 N N . MET A 1 84 ? 11.191 -6.366 -12.804 1.00 70.44 84 MET A N 1
ATOM 635 C CA . MET A 1 84 ? 11.769 -5.087 -12.433 1.00 70.44 84 MET A CA 1
ATOM 636 C C . MET A 1 84 ? 12.575 -4.565 -13.623 1.00 70.44 84 MET A C 1
ATOM 638 O O . MET A 1 84 ? 13.425 -5.299 -14.144 1.00 70.44 84 MET A O 1
ATOM 642 N N . PRO A 1 85 ? 12.405 -3.289 -14.020 1.00 65.62 85 PRO A N 1
ATOM 643 C CA . PRO A 1 85 ? 13.353 -2.653 -14.913 1.00 65.62 85 PRO A CA 1
ATOM 644 C C . PRO A 1 85 ? 14.732 -2.834 -14.291 1.00 65.62 85 PRO A C 1
ATOM 646 O O . PRO A 1 85 ? 14.982 -2.366 -13.176 1.00 65.62 85 PRO A O 1
ATOM 649 N N . ARG A 1 86 ? 15.628 -3.549 -14.976 1.00 57.91 86 ARG A N 1
ATOM 650 C CA . ARG A 1 86 ? 17.028 -3.600 -14.566 1.00 57.91 86 ARG A CA 1
ATOM 651 C C . ARG A 1 86 ? 17.506 -2.155 -14.616 1.00 57.91 86 ARG A C 1
ATOM 653 O O . ARG A 1 86 ? 17.752 -1.633 -15.701 1.00 57.91 86 ARG A O 1
ATOM 660 N N . MET A 1 87 ? 17.597 -1.481 -13.467 1.00 54.75 87 MET A N 1
ATOM 661 C CA . MET A 1 87 ? 18.400 -0.270 -13.354 1.00 54.75 87 MET A CA 1
ATOM 662 C C . MET A 1 87 ? 19.829 -0.730 -13.601 1.00 54.75 87 MET A C 1
ATOM 664 O O . MET A 1 87 ? 20.527 -1.190 -12.698 1.00 54.75 87 MET A O 1
ATOM 668 N N . GLY A 1 88 ? 20.186 -0.730 -14.884 1.00 47.62 88 GLY A N 1
ATOM 669 C CA . GLY A 1 88 ? 21.443 -1.209 -15.395 1.00 47.62 88 GLY A CA 1
ATOM 670 C C . GLY A 1 88 ? 22.555 -0.536 -14.626 1.00 47.62 88 GLY A C 1
ATOM 671 O O . GLY A 1 88 ? 22.812 0.660 -14.754 1.00 47.62 88 GLY A O 1
ATOM 672 N N . ARG A 1 89 ? 23.268 -1.361 -13.874 1.00 45.19 89 ARG A N 1
ATOM 673 C CA . ARG A 1 89 ? 24.678 -1.186 -13.570 1.00 45.19 89 ARG A CA 1
ATOM 674 C C . ARG A 1 89 ? 25.478 -1.374 -14.871 1.00 45.19 89 ARG A C 1
ATOM 676 O O . ARG A 1 89 ? 26.399 -2.172 -14.922 1.00 45.19 89 ARG A O 1
ATOM 683 N N . ASP A 1 90 ? 25.118 -0.615 -15.899 1.00 47.19 90 ASP A N 1
ATOM 684 C CA . ASP A 1 90 ? 25.756 -0.535 -17.208 1.00 47.19 90 ASP A CA 1
ATOM 685 C C . ASP A 1 90 ? 26.012 0.951 -17.468 1.00 47.19 90 ASP A C 1
ATOM 687 O O . ASP A 1 90 ? 25.250 1.640 -18.141 1.00 47.19 90 ASP A O 1
ATOM 691 N N . GLY A 1 91 ? 27.051 1.488 -16.821 1.00 43.41 91 GLY A N 1
ATOM 692 C CA . GLY A 1 91 ? 27.362 2.910 -16.952 1.00 43.41 91 GLY A CA 1
ATOM 693 C C . GLY A 1 91 ? 28.461 3.476 -16.059 1.00 43.41 91 GLY A C 1
ATOM 694 O O . GLY A 1 91 ? 28.443 4.669 -15.769 1.00 43.41 91 GLY A O 1
ATOM 695 N N . ARG A 1 92 ? 29.452 2.685 -15.623 1.00 50.72 92 ARG A N 1
ATOM 696 C CA . ARG A 1 92 ? 30.758 3.295 -15.321 1.00 50.72 92 ARG A CA 1
ATOM 697 C C . ARG A 1 92 ? 31.433 3.608 -16.655 1.00 50.72 92 ARG A C 1
ATOM 699 O O . ARG A 1 92 ? 32.047 2.728 -17.243 1.00 50.72 92 ARG A O 1
ATOM 706 N N . GLY A 1 93 ? 31.339 4.857 -17.099 1.00 41.66 93 GLY A N 1
ATOM 707 C CA . GLY A 1 93 ? 32.204 5.385 -18.152 1.00 41.66 93 GLY A CA 1
ATOM 708 C C . GLY A 1 93 ? 31.542 6.456 -19.008 1.00 41.66 93 GLY A C 1
ATOM 709 O O . GLY A 1 93 ? 30.611 6.164 -19.744 1.00 41.66 93 GLY A O 1
ATOM 710 N N . GLY A 1 94 ? 32.078 7.677 -18.958 1.00 40.34 94 GLY A N 1
ATOM 711 C CA . GLY A 1 94 ? 31.900 8.634 -20.048 1.00 40.34 94 GLY A CA 1
ATOM 712 C C . GLY A 1 94 ? 31.497 10.038 -19.627 1.00 40.34 94 GLY A C 1
ATOM 713 O O . GLY A 1 94 ? 30.341 10.426 -19.731 1.00 40.34 94 GLY A O 1
ATOM 714 N N . ARG A 1 95 ? 32.498 10.855 -19.286 1.00 51.97 95 ARG A N 1
ATOM 715 C CA . ARG A 1 95 ? 32.511 12.243 -19.766 1.00 51.97 95 ARG A CA 1
ATOM 716 C C . ARG A 1 95 ? 32.361 12.198 -21.292 1.00 51.97 95 ARG A C 1
ATOM 718 O O . ARG A 1 95 ? 33.153 11.510 -21.928 1.00 51.97 95 ARG A O 1
ATOM 725 N N . GLY A 1 96 ? 31.423 12.932 -21.879 1.00 36.19 96 GLY A N 1
ATOM 726 C CA . GLY A 1 96 ? 31.401 13.092 -23.333 1.00 36.19 96 GLY A CA 1
ATOM 727 C C . GLY A 1 96 ? 30.071 13.595 -23.860 1.00 36.19 96 GLY A C 1
ATOM 728 O O . GLY A 1 96 ? 29.081 12.875 -23.833 1.00 36.19 96 GLY A O 1
ATOM 729 N N . GLY A 1 97 ? 30.068 14.839 -24.337 1.00 46.22 97 GLY A N 1
ATOM 730 C CA . GLY A 1 97 ? 28.970 15.395 -25.112 1.00 46.22 97 GLY A CA 1
ATOM 731 C C . GLY A 1 97 ? 28.718 14.637 -26.417 1.00 46.22 97 GLY A C 1
ATOM 732 O O . GLY A 1 97 ? 29.518 13.818 -26.862 1.00 46.22 97 GLY A O 1
ATOM 733 N N . GLY A 1 98 ? 27.595 14.959 -27.045 1.00 36.88 98 GLY A N 1
ATOM 734 C CA . GLY A 1 98 ? 27.272 14.482 -28.381 1.00 36.88 98 GLY A CA 1
ATOM 735 C C . GLY A 1 98 ? 25.776 14.544 -28.603 1.00 36.88 98 GLY A C 1
ATOM 736 O O . GLY A 1 98 ? 25.044 13.685 -28.116 1.00 36.88 98 GLY A O 1
ATOM 737 N N . GLY A 1 99 ? 25.330 15.577 -29.322 1.00 53.44 99 GLY A N 1
ATOM 738 C CA . GLY A 1 99 ? 24.002 15.583 -29.917 1.00 53.44 99 GLY A CA 1
ATOM 739 C C . GLY A 1 99 ? 23.793 14.280 -30.680 1.00 53.44 99 GLY A C 1
ATOM 740 O O . GLY A 1 99 ? 24.694 13.803 -31.366 1.00 53.44 99 GLY A O 1
ATOM 741 N N . ARG A 1 100 ? 22.626 13.669 -30.502 1.00 48.56 100 ARG A N 1
ATOM 742 C CA . ARG A 1 100 ? 22.209 12.552 -31.337 1.00 48.56 100 ARG A CA 1
ATOM 743 C C . ARG A 1 100 ? 20.986 12.993 -32.102 1.00 48.56 100 ARG A C 1
ATOM 745 O O . ARG A 1 100 ? 19.929 13.245 -31.521 1.00 48.56 100 ARG A O 1
ATOM 752 N N . ASP A 1 101 ? 21.213 13.131 -33.397 1.00 49.75 101 ASP A N 1
ATOM 753 C CA . ASP A 1 101 ? 20.231 13.190 -34.458 1.00 49.75 101 ASP A CA 1
ATOM 754 C C . ASP A 1 101 ? 19.010 12.337 -34.116 1.00 49.75 101 ASP A C 1
ATOM 756 O O . ASP A 1 101 ? 19.107 11.146 -33.801 1.00 49.75 101 ASP A O 1
ATOM 760 N N . ARG A 1 102 ? 17.844 12.985 -34.135 1.00 53.59 102 ARG A N 1
ATOM 761 C CA . ARG A 1 102 ? 16.555 12.321 -33.965 1.00 53.59 102 ARG A CA 1
ATOM 762 C C . ARG A 1 102 ? 16.326 11.445 -35.191 1.00 53.59 102 ARG A C 1
ATOM 764 O O . ARG A 1 102 ? 15.836 11.924 -36.208 1.00 53.59 102 ARG A O 1
ATOM 771 N N . GLY A 1 103 ? 16.673 10.165 -35.081 1.00 54.56 103 GLY A N 1
ATOM 772 C CA . GLY A 1 103 ? 16.123 9.145 -35.966 1.00 54.56 103 GLY A CA 1
ATOM 773 C C . GLY A 1 103 ? 14.586 9.187 -35.947 1.00 54.56 103 GLY A C 1
ATOM 774 O O . GLY A 1 103 ? 13.996 9.747 -35.011 1.00 54.56 103 GLY A O 1
ATOM 775 N N . PRO A 1 104 ? 13.926 8.631 -36.978 1.00 59.62 104 PRO A N 1
ATOM 776 C CA . PRO A 1 104 ? 12.474 8.641 -37.062 1.00 59.62 104 PRO A CA 1
ATOM 777 C C . PRO A 1 104 ? 11.852 8.020 -35.798 1.00 59.62 104 PRO A C 1
ATOM 779 O O . PRO A 1 104 ? 12.430 7.090 -35.222 1.00 59.62 104 PRO A O 1
ATOM 782 N N . PRO A 1 105 ? 10.706 8.547 -35.326 1.00 68.00 105 PRO A N 1
ATOM 783 C CA . PRO A 1 105 ? 10.041 8.034 -34.136 1.00 68.00 105 PRO A CA 1
ATOM 784 C C . PRO A 1 105 ? 9.769 6.534 -34.282 1.00 68.00 105 PRO A C 1
ATOM 786 O O . PRO A 1 105 ? 9.367 6.073 -35.346 1.00 68.00 105 PRO A O 1
ATOM 789 N N . SER A 1 106 ? 9.965 5.763 -33.212 1.00 79.88 106 SER A N 1
ATOM 790 C CA . SER A 1 106 ? 9.556 4.357 -33.221 1.00 79.88 106 SER A CA 1
ATOM 791 C C . SER A 1 106 ? 8.028 4.252 -33.361 1.00 79.88 106 SER A C 1
ATOM 793 O O . SER A 1 106 ? 7.331 5.127 -32.833 1.00 79.88 106 SER A O 1
ATOM 795 N N . PRO A 1 107 ? 7.485 3.175 -33.962 1.00 81.88 107 PRO A N 1
ATOM 796 C CA . PRO A 1 107 ? 6.036 2.974 -34.079 1.00 81.88 107 PRO A CA 1
ATOM 797 C C . PRO A 1 107 ? 5.310 3.127 -32.734 1.00 81.88 107 PRO A C 1
ATOM 799 O O . PRO A 1 107 ? 4.321 3.843 -32.617 1.00 81.88 107 PRO A O 1
ATOM 802 N N . TRP A 1 108 ? 5.888 2.589 -31.656 1.00 80.06 108 TRP A N 1
ATOM 803 C CA . TRP A 1 108 ? 5.339 2.750 -30.307 1.00 80.06 108 TRP A CA 1
ATOM 804 C C . TRP A 1 108 ? 5.275 4.211 -29.835 1.00 80.06 108 TRP A C 1
ATOM 806 O O . TRP A 1 108 ? 4.321 4.625 -29.178 1.00 80.06 108 TRP A O 1
ATOM 816 N N . SER A 1 109 ? 6.286 5.018 -30.169 1.00 78.44 109 SER A N 1
ATOM 817 C CA . SER A 1 109 ? 6.293 6.442 -29.823 1.00 78.44 109 SER A CA 1
ATOM 818 C C . SER A 1 109 ? 5.257 7.244 -30.617 1.00 78.44 109 SER A C 1
ATOM 820 O O . SER A 1 109 ? 4.690 8.193 -30.076 1.00 78.44 109 SER A O 1
ATOM 822 N N . THR A 1 110 ? 4.970 6.842 -31.858 1.00 83.00 110 THR A N 1
ATOM 823 C CA . THR A 1 110 ? 3.892 7.405 -32.683 1.00 83.00 110 THR A CA 1
ATOM 824 C C . THR A 1 110 ? 2.527 7.045 -32.102 1.00 83.00 110 THR A C 1
ATOM 826 O O . THR A 1 110 ? 1.715 7.937 -31.863 1.00 83.00 110 THR A O 1
ATOM 829 N N . LEU A 1 111 ? 2.320 5.773 -31.745 1.00 82.81 111 LEU A N 1
ATOM 830 C CA . LEU A 1 111 ? 1.101 5.290 -31.092 1.00 82.81 111 LEU A CA 1
ATOM 831 C C . LEU A 1 111 ? 0.814 6.043 -29.781 1.00 82.81 111 LEU A C 1
ATOM 833 O O . LEU A 1 111 ? -0.303 6.499 -29.554 1.00 82.81 111 LEU A O 1
ATOM 837 N N . MET A 1 112 ? 1.829 6.226 -28.931 1.00 81.38 112 MET A N 1
ATOM 838 C CA . MET A 1 112 ? 1.695 6.942 -27.656 1.00 81.38 112 MET A CA 1
ATOM 839 C C . MET A 1 112 ? 1.366 8.431 -27.826 1.00 81.38 112 MET A C 1
ATOM 841 O O . MET A 1 112 ? 0.637 8.991 -27.004 1.00 81.38 112 MET A O 1
ATOM 845 N N . LYS A 1 113 ? 1.878 9.079 -28.880 1.00 81.31 113 LYS A N 1
ATOM 846 C CA . LYS A 1 113 ? 1.509 10.463 -29.216 1.00 81.31 113 LYS A CA 1
ATOM 847 C C . LYS A 1 113 ? 0.061 10.545 -29.690 1.00 81.31 113 LYS A C 1
ATOM 849 O O . LYS A 1 113 ? -0.708 11.298 -29.107 1.00 81.31 1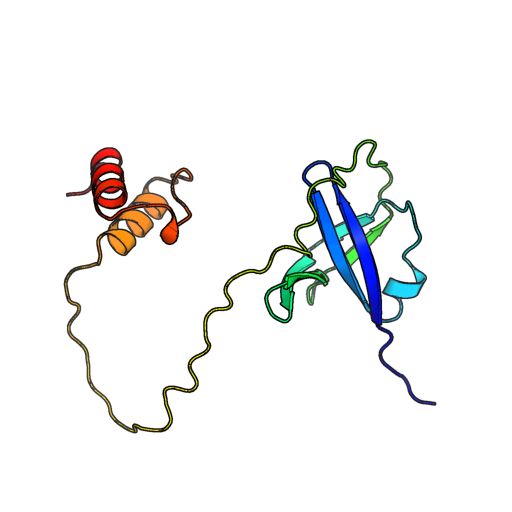13 LYS A O 1
ATOM 854 N N . LEU A 1 114 ? -0.333 9.698 -30.642 1.00 81.19 114 LEU A N 1
ATOM 855 C CA . LEU A 1 114 ? -1.714 9.632 -31.133 1.00 81.19 114 LEU A CA 1
ATOM 856 C C . LEU A 1 114 ? -2.703 9.361 -30.004 1.00 81.19 114 LEU A C 1
ATOM 858 O O . LEU A 1 114 ? -3.735 10.013 -29.911 1.00 81.19 114 LEU A O 1
ATOM 862 N N . LYS A 1 115 ? -2.364 8.457 -29.086 1.00 84.69 115 LYS A N 1
ATOM 863 C CA . LYS A 1 115 ? -3.155 8.177 -27.889 1.00 84.69 115 LYS A CA 1
ATOM 864 C C . LYS A 1 115 ? -3.363 9.417 -27.015 1.00 84.69 115 LYS A C 1
ATOM 866 O O . LYS A 1 115 ? -4.468 9.656 -26.531 1.00 84.69 115 LYS A O 1
ATOM 871 N N . ARG A 1 116 ? -2.298 10.192 -26.796 1.00 79.50 116 ARG A N 1
ATOM 872 C CA . ARG A 1 116 ? -2.346 11.436 -26.019 1.00 79.50 116 ARG A CA 1
ATOM 873 C C . ARG A 1 116 ? -3.218 12.487 -26.706 1.00 79.50 116 ARG A C 1
ATOM 875 O O . ARG A 1 116 ? -3.964 13.170 -26.013 1.00 79.50 116 ARG A O 1
ATOM 882 N N . ASP A 1 117 ? -3.135 12.580 -28.028 1.00 79.44 117 ASP A N 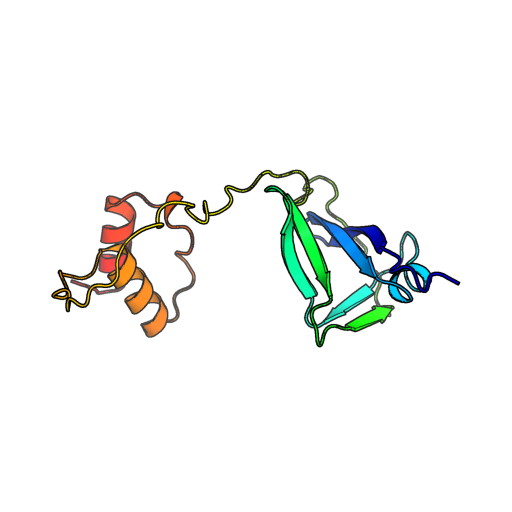1
ATOM 883 C CA . ASP A 1 117 ? -3.841 13.597 -28.809 1.00 79.44 117 ASP A CA 1
ATOM 884 C C . ASP A 1 117 ? -5.323 13.237 -29.033 1.00 79.44 117 ASP A C 1
ATOM 886 O O . ASP A 1 117 ? -6.180 14.115 -29.031 1.00 79.44 117 ASP A O 1
ATOM 890 N N . THR A 1 118 ? -5.650 11.944 -29.145 1.00 76.69 118 THR A N 1
ATOM 891 C CA . THR A 1 118 ? -7.024 11.430 -29.344 1.00 76.69 118 THR A CA 1
ATOM 892 C C . THR A 1 118 ? -7.753 11.075 -28.044 1.00 76.69 118 THR A C 1
ATOM 894 O 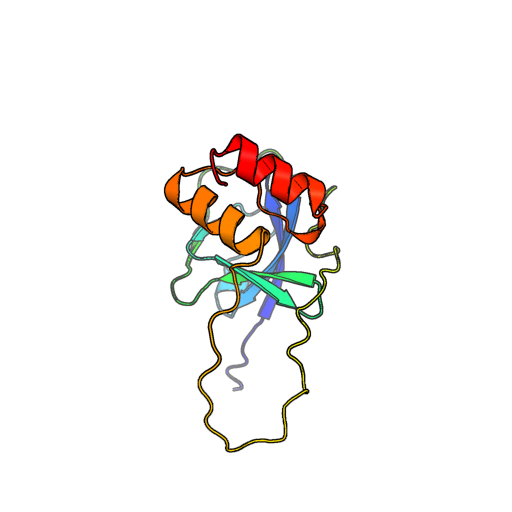O . THR A 1 118 ? -8.955 10.820 -28.059 1.00 76.69 118 THR A O 1
ATOM 897 N N . GLY A 1 119 ? -7.049 11.019 -26.909 1.00 75.94 119 GLY A N 1
ATOM 898 C CA . GLY A 1 119 ? -7.614 10.603 -25.619 1.00 75.94 119 GLY A CA 1
ATOM 899 C C . GLY A 1 119 ? -7.931 9.104 -25.514 1.00 75.94 119 GLY A C 1
ATOM 900 O O . GLY A 1 119 ? -8.607 8.686 -24.571 1.00 75.94 119 GLY A O 1
ATOM 901 N N . ASN A 1 120 ? -7.451 8.284 -26.454 1.00 72.56 120 ASN A N 1
ATOM 902 C CA . ASN A 1 120 ? -7.724 6.849 -26.494 1.00 72.56 120 ASN A CA 1
ATOM 903 C C . ASN A 1 120 ? -7.077 6.116 -25.294 1.00 72.56 120 ASN A C 1
ATOM 905 O O . ASN A 1 120 ? -5.951 6.400 -24.889 1.00 72.56 120 ASN A O 1
ATOM 909 N N . ARG A 1 121 ? -7.780 5.153 -24.692 1.00 70.94 121 ARG A N 1
ATOM 910 C CA . ARG A 1 121 ? -7.298 4.337 -23.558 1.00 70.94 121 ARG A CA 1
ATOM 911 C C . ARG A 1 121 ? -7.335 2.833 -23.863 1.00 70.94 121 ARG A C 1
ATOM 913 O O . ARG A 1 121 ? -7.382 2.023 -22.957 1.00 70.94 121 ARG A O 1
ATOM 920 N N . LYS A 1 122 ? -7.336 2.429 -25.128 1.00 72.75 122 LYS A N 1
ATOM 921 C CA . LYS A 1 122 ? -7.420 1.010 -25.512 1.00 72.75 122 LYS A CA 1
ATOM 922 C C . LYS A 1 122 ? -6.065 0.290 -25.458 1.00 72.75 122 LYS A C 1
ATOM 924 O O . LYS A 1 122 ? -6.018 -0.893 -25.157 1.00 72.75 122 LYS A O 1
ATOM 929 N N . TYR A 1 123 ? -4.965 1.013 -25.684 1.00 71.25 123 TYR A N 1
ATOM 930 C CA . TYR A 1 123 ? -3.623 0.438 -25.845 1.00 71.25 123 TYR A CA 1
ATOM 931 C C . TYR A 1 123 ? -2.671 0.927 -24.743 1.00 71.25 123 TYR A C 1
ATOM 933 O O . TYR A 1 123 ? -2.366 2.123 -24.657 1.00 71.25 123 TYR A O 1
ATOM 941 N N . PHE A 1 124 ? -2.230 0.026 -23.860 1.00 64.50 124 PHE A N 1
ATOM 942 C CA . PHE A 1 124 ? -1.378 0.366 -22.707 1.00 64.50 124 PHE A CA 1
ATOM 943 C C . PHE A 1 124 ? -0.148 -0.521 -22.553 1.00 64.50 124 PHE A C 1
ATOM 945 O O . PHE A 1 124 ? 0.877 -0.013 -22.098 1.00 64.50 124 PHE A O 1
ATOM 952 N N . ASN A 1 125 ? -0.230 -1.796 -22.934 1.00 71.81 125 ASN A N 1
ATOM 953 C CA . ASN A 1 125 ? 0.862 -2.731 -22.730 1.00 71.81 125 ASN A CA 1
ATOM 954 C C . ASN A 1 125 ? 1.654 -2.939 -24.027 1.00 71.81 125 ASN A C 1
ATOM 956 O O . ASN A 1 125 ? 1.115 -3.421 -25.019 1.00 71.81 125 ASN A O 1
ATOM 960 N N . ARG A 1 126 ? 2.926 -2.526 -24.029 1.00 67.06 126 ARG A N 1
ATOM 961 C CA . ARG A 1 126 ? 3.815 -2.661 -25.194 1.00 67.06 126 ARG A CA 1
ATOM 962 C C . ARG A 1 126 ? 4.172 -4.114 -25.462 1.00 67.06 126 ARG A C 1
ATOM 964 O O . ARG A 1 126 ? 4.329 -4.487 -26.617 1.00 67.06 126 ARG A O 1
ATOM 971 N N . ASP A 1 127 ? 4.312 -4.893 -24.398 1.00 70.50 127 ASP A N 1
ATOM 972 C CA . ASP A 1 127 ? 4.853 -6.248 -24.467 1.00 70.50 127 ASP A CA 1
ATOM 973 C C . ASP A 1 127 ? 3.783 -7.270 -24.884 1.00 70.50 127 ASP A C 1
ATOM 975 O O . ASP A 1 127 ? 4.107 -8.374 -25.308 1.00 70.50 127 ASP A O 1
ATOM 979 N N . GLU A 1 128 ? 2.509 -6.867 -24.850 1.00 68.19 128 GLU A N 1
ATOM 980 C CA . GLU A 1 128 ? 1.367 -7.634 -25.365 1.00 68.19 128 GLU A CA 1
ATOM 981 C C . GLU A 1 128 ? 1.015 -7.295 -26.821 1.00 68.19 128 GLU A C 1
ATOM 983 O O . GLU A 1 128 ? 0.178 -7.970 -27.415 1.00 68.19 128 GLU A O 1
ATOM 988 N N . MET A 1 129 ? 1.627 -6.257 -27.406 1.00 71.38 129 MET A N 1
ATOM 989 C CA . MET A 1 129 ? 1.358 -5.839 -28.781 1.00 71.38 129 MET A CA 1
ATOM 990 C C . MET A 1 129 ? 2.541 -6.182 -29.681 1.00 71.38 129 MET A C 1
ATOM 992 O O . MET A 1 129 ? 3.658 -5.685 -29.503 1.00 71.38 129 MET A O 1
ATOM 996 N N . SER A 1 130 ? 2.289 -7.002 -30.697 1.00 80.44 130 SER A N 1
ATOM 997 C CA . SER A 1 130 ? 3.268 -7.227 -31.753 1.00 80.44 130 SER A CA 1
ATOM 998 C C . SER A 1 130 ? 3.488 -5.939 -32.562 1.00 80.44 130 SER A C 1
ATOM 1000 O O . SER A 1 130 ? 2.707 -4.986 -32.501 1.00 80.44 130 SER A O 1
ATOM 1002 N N . LYS A 1 131 ? 4.571 -5.879 -33.347 1.00 76.75 131 LYS A N 1
ATOM 1003 C CA . LYS A 1 131 ? 4.827 -4.723 -34.230 1.00 76.75 131 LYS A CA 1
ATOM 1004 C C . LYS A 1 131 ? 3.662 -4.467 -35.193 1.00 76.75 131 LYS A C 1
ATOM 1006 O O . LYS A 1 131 ? 3.337 -3.313 -35.446 1.00 76.75 131 LYS A O 1
ATOM 1011 N N . GLU A 1 132 ? 3.027 -5.536 -35.657 1.00 80.31 132 GLU A N 1
ATOM 1012 C CA . GLU A 1 132 ? 1.875 -5.507 -36.559 1.00 80.31 132 GLU A CA 1
ATOM 1013 C C . GLU A 1 132 ? 0.640 -4.916 -35.862 1.00 80.31 132 GLU A C 1
ATOM 1015 O O . GLU A 1 132 ? -0.051 -4.077 -36.439 1.00 80.31 132 GLU A O 1
ATOM 1020 N N . ASP A 1 133 ? 0.420 -5.251 -34.586 1.00 81.25 133 ASP A N 1
ATOM 1021 C CA . ASP A 1 133 ? -0.673 -4.684 -33.785 1.00 81.25 133 ASP A CA 1
ATOM 1022 C C . ASP A 1 133 ? -0.478 -3.183 -33.533 1.00 81.25 133 ASP A C 1
ATOM 1024 O O . ASP A 1 133 ? -1.437 -2.409 -33.536 1.00 81.25 133 ASP A O 1
ATOM 1028 N N . ILE A 1 134 ? 0.772 -2.749 -33.329 1.00 79.00 134 ILE A N 1
ATOM 1029 C CA . ILE A 1 134 ? 1.119 -1.334 -33.134 1.00 79.00 134 ILE A CA 1
ATOM 1030 C C . ILE A 1 134 ? 0.855 -0.544 -34.418 1.00 79.00 134 ILE A C 1
ATOM 1032 O O . ILE A 1 134 ? 0.264 0.533 -34.357 1.00 79.00 134 ILE A O 1
ATOM 1036 N N . GLU A 1 135 ? 1.259 -1.069 -35.574 1.00 83.50 135 GLU A N 1
ATOM 1037 C CA . GLU A 1 135 ? 1.019 -0.439 -36.878 1.00 83.50 135 GLU A CA 1
ATOM 1038 C C . GLU A 1 135 ? -0.476 -0.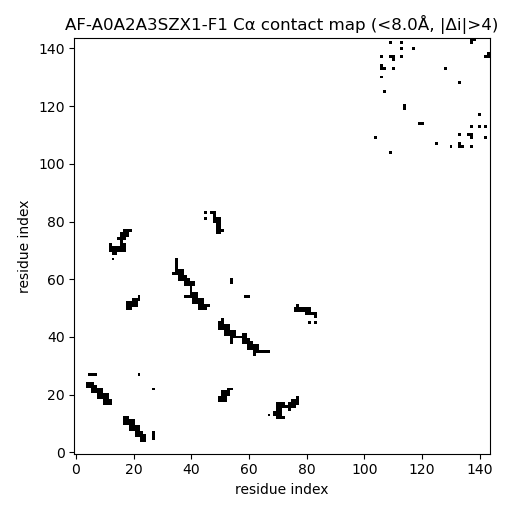397 -37.227 1.00 83.50 135 GLU A C 1
ATOM 1040 O O . GLU A 1 135 ? -0.980 0.642 -37.662 1.00 83.50 135 GLU A O 1
ATOM 1045 N N . ALA A 1 136 ? -1.220 -1.473 -36.950 1.00 84.69 136 ALA A N 1
ATOM 1046 C CA . ALA A 1 136 ? -2.671 -1.509 -37.118 1.00 84.69 136 ALA A CA 1
ATOM 1047 C C . ALA A 1 136 ? -3.379 -0.477 -36.226 1.00 84.69 136 ALA A C 1
ATOM 1049 O O . ALA A 1 136 ? -4.284 0.218 -36.690 1.00 84.69 136 ALA A O 1
ATOM 1050 N N . ALA A 1 137 ? -2.937 -0.321 -34.975 1.00 82.50 137 ALA A N 1
ATOM 1051 C CA . ALA A 1 137 ? -3.496 0.655 -34.045 1.00 82.50 137 ALA A CA 1
ATOM 1052 C C . ALA A 1 137 ? -3.152 2.110 -34.423 1.00 82.50 137 ALA A C 1
ATOM 1054 O O . ALA A 1 137 ? -3.994 2.994 -34.265 1.00 82.50 137 ALA A O 1
ATOM 1055 N N . ILE A 1 138 ? -1.954 2.377 -34.960 1.00 82.44 138 ILE A N 1
ATOM 1056 C CA . ILE A 1 138 ? -1.596 3.695 -35.523 1.00 82.44 138 ILE A CA 1
ATOM 1057 C C . ILE A 1 138 ? -2.531 4.035 -36.688 1.00 82.44 138 ILE A C 1
ATOM 1059 O O . ILE A 1 138 ? -3.092 5.131 -36.717 1.00 82.44 138 ILE A O 1
ATOM 1063 N N . LYS A 1 139 ? -2.764 3.073 -37.589 1.00 85.19 139 LYS A N 1
ATOM 1064 C CA . LYS A 1 139 ? -3.648 3.233 -38.747 1.00 85.19 139 LYS A CA 1
ATOM 1065 C C . LYS A 1 139 ? -5.120 3.407 -38.355 1.00 85.19 139 LYS A C 1
ATOM 1067 O O . LYS A 1 139 ? -5.802 4.251 -38.929 1.00 85.19 139 LYS A O 1
ATOM 1072 N N . GLU A 1 140 ? -5.610 2.664 -37.357 1.00 83.50 140 GLU A N 1
ATOM 1073 C CA . GLU A 1 140 ? -6.964 2.824 -36.787 1.00 83.50 140 GLU A CA 1
ATOM 1074 C C . GLU A 1 140 ? -7.165 4.234 -36.206 1.00 83.50 140 GLU A C 1
ATOM 1076 O O . GLU A 1 140 ? -8.249 4.802 -36.313 1.00 83.50 140 GLU A O 1
ATOM 1081 N N . MET A 1 141 ? -6.112 4.822 -35.627 1.00 74.94 141 MET A N 1
ATOM 1082 C CA . MET A 1 141 ? -6.130 6.173 -35.057 1.00 74.94 141 MET A CA 1
ATOM 1083 C C . MET A 1 141 ? -5.794 7.286 -36.067 1.00 74.94 141 MET A C 1
ATOM 1085 O O . MET A 1 141 ? -5.676 8.443 -35.663 1.00 74.94 141 MET A O 1
ATOM 1089 N N . GLY A 1 142 ? -5.667 6.962 -37.359 1.00 75.12 142 GLY A N 1
ATOM 1090 C CA . GLY A 1 142 ? -5.451 7.937 -38.433 1.00 75.12 142 GLY A CA 1
ATOM 1091 C C . GLY A 1 142 ? -4.027 8.493 -38.531 1.00 75.12 142 GLY A C 1
ATOM 1092 O O . GLY A 1 142 ? -3.857 9.610 -39.014 1.00 75.12 142 GLY A O 1
ATOM 1093 N N . GLY A 1 143 ? -3.020 7.760 -38.046 1.00 67.75 143 GLY A N 1
ATOM 1094 C CA . GLY A 1 143 ? -1.607 8.068 -38.291 1.00 67.75 143 GLY A CA 1
ATOM 1095 C C . GLY A 1 143 ? -1.070 7.395 -39.558 1.00 67.75 143 GLY A C 1
ATOM 1096 O O . GLY A 1 143 ? -1.487 6.279 -39.871 1.00 67.75 143 GLY A O 1
ATOM 1097 N N . ASP A 1 144 ? -0.137 8.069 -40.238 1.00 59.91 144 ASP A N 1
ATOM 1098 C CA . ASP A 1 144 ? 0.645 7.554 -41.378 1.00 59.91 144 ASP A CA 1
ATOM 1099 C C . ASP A 1 144 ? 1.996 6.960 -40.939 1.00 59.91 144 ASP A C 1
ATOM 1101 O O . ASP A 1 144 ? 2.638 7.533 -40.019 1.00 59.91 144 ASP A O 1
#

Solvent-accessible surface area (backbone atoms only — not comparable to full-atom values): 9136 Å² total; per-residue (Å²): 129,82,87,65,85,44,74,42,76,43,86,44,66,37,73,82,24,25,36,40,30,51,32,55,49,71,48,49,75,73,59,59,92,92,64,41,66,44,76,38,59,61,40,82,44,71,60,93,30,17,41,34,34,33,70,35,100,82,31,51,78,42,81,44,92,64,77,80,92,55,63,28,75,92,38,49,55,36,77,44,77,46,89,65,79,75,81,64,93,74,71,94,77,75,91,76,88,75,90,74,82,82,67,81,78,52,67,68,58,51,37,54,48,51,27,67,77,70,66,58,83,88,80,86,62,68,90,81,45,53,75,65,54,46,52,52,51,26,48,75,71,71,50,134

Mean predicted aligned error: 16.17 Å

Secondary structure (DSSP, 8-state):
------EEEEEEE-SS-EEEEEEETHHHHH--TT--EEEEEEEEEEETTEEEEEEEEEEEEEE-SSPP----TT-BTTTSB---------------------PPPPHHHHHHHHHHHHT--S---STTS-HHHHHHHHHHTT--

Nearest PDB structures (foldseek):
  1wjj-assembly1_A  TM=8.680E-01  e=3.129E-06  Arabidopsis thaliana
  4owx-assembly1_B  TM=8.933E-01  e=3.603E-05  Homo sapiens
  8rbz-assembly1_B  TM=6.931E-01  e=4.719E-04  Homo sapiens
  5d8f-assembly1_B  TM=7.280E-01  e=1.021E-03  Homo sapiens
  7wcg-assembly1_A  TM=6.619E-01  e=5.095E-03  Saccharolobus solfataricus P2

Radius of gyration: 21.71 Å; Cα contacts (8 Å, |Δi|>4): 173; chains: 1; bounding box: 52×31×65 Å

Sequence (144 aa):
MDNGTMICEGLVGDETGTVIMSFWNDECEAVENGLTIDLKDARANLVRGHMRISLGKHGSMKKSKSGLETIKESINLSDIEYEMPRMGRDGRGGRGGGGRDRGPPSPWSTLMKLKRDTGNRKYFNRDEMSKEDIEAAIKEMGGD

pLDDT: mean 80.08, std 16.09, range [36.19, 96.75]